Protein AF-A0A9Q1CF15-F1 (afdb_monomer)

Mean predicted aligned error: 6.5 Å

Solvent-accessible surface area (backbone atoms only — not comparable to full-atom values): 5541 Å² total; per-residue (Å²): 137,82,81,76,78,76,85,76,81,84,81,91,70,48,79,43,77,34,35,43,32,40,94,92,40,73,48,81,46,77,41,76,53,57,91,86,57,95,69,90,87,75,59,67,68,60,36,55,76,46,64,56,69,64,57,77,44,81,45,77,44,79,45,96,89,75,47,75,48,76,48,80,44,66,53,64,80,72,47,79,47,127

Sequence (82 aa):
MTGSESNEKYVVMRTVPVIVKNGKRRIKINALLDDASTSTFINSDVASELGLQGEYFITEVSVLNGQTESFQAMAVEFGLES

Secondary structure (DSSP, 8-state):
-------------EEEEEEEEETTEEEEEEEEE-TT-SS----HHHHHHTT----EEEEEEE-TTS-EEEEEEE----EEE-

Foldseek 3Di:
DDPDPPPDDDDDKDWDWKWKADVPDIDIDIDIDDPPDPDDDDDPVVCVSRVWAADKDWDWDQDPVRDIDIDIDGDTDIDIDD

Radius of gyration: 16.91 Å; Cα contacts (8 Å, |Δi|>4): 100; chains: 1; bounding box: 26×24×60 Å

pLDDT: mean 88.44, std 12.63, range [41.28, 97.56]

Nearest PDB structures (foldseek):
  4it6-assembly1_A  TM=2.165E-01  e=4.577E-01  Drosophila melanogaster
  3gw6-assembly1_F  TM=3.799E-01  e=8.324E+00  Escherichia phage K1F

Structure (mmCIF, N/CA/C/O backbone):
data_AF-A0A9Q1CF15-F1
#
_entry.id   AF-A0A9Q1CF15-F1
#
loop_
_atom_site.group_PDB
_atom_site.id
_atom_site.type_symbol
_atom_site.label_atom_id
_atom_site.label_alt_id
_atom_site.label_comp_id
_atom_site.label_asym_id
_atom_site.label_entity_id
_atom_site.label_seq_id
_atom_site.pdbx_PDB_ins_code
_atom_site.Cartn_x
_atom_site.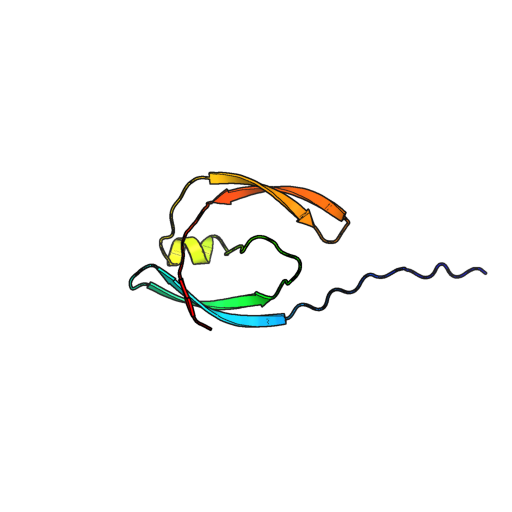Cartn_y
_atom_site.Cartn_z
_atom_site.occupancy
_atom_site.B_iso_or_equiv
_atom_site.auth_seq_id
_atom_site.auth_comp_id
_atom_site.auth_asym_id
_atom_site.auth_atom_id
_atom_site.pdbx_PDB_model_num
ATOM 1 N N . MET A 1 1 ? 8.098 8.914 -47.630 1.00 41.28 1 MET A N 1
ATOM 2 C CA . MET A 1 1 ? 7.137 8.871 -46.509 1.00 41.28 1 MET A CA 1
ATOM 3 C C . MET A 1 1 ? 7.545 7.726 -45.604 1.00 41.28 1 MET A C 1
ATOM 5 O O . MET A 1 1 ? 7.220 6.586 -45.893 1.00 41.28 1 MET A O 1
ATOM 9 N N . THR A 1 2 ? 8.341 8.002 -44.577 1.00 46.75 2 THR A N 1
ATOM 10 C CA . THR A 1 2 ? 8.626 7.040 -43.507 1.00 46.75 2 THR A CA 1
ATOM 11 C C . THR A 1 2 ? 7.638 7.348 -42.393 1.00 46.75 2 THR A C 1
ATOM 13 O O . THR A 1 2 ? 7.789 8.359 -4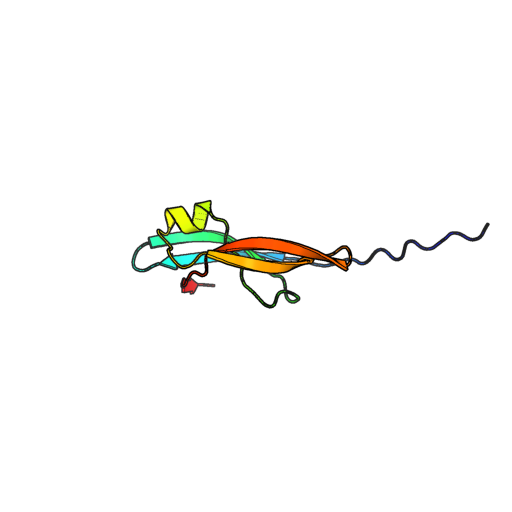1.710 1.00 46.75 2 THR A O 1
ATOM 16 N N . GLY A 1 3 ? 6.569 6.559 -42.286 1.00 48.38 3 GLY A N 1
ATOM 17 C CA . GLY A 1 3 ? 5.681 6.638 -41.132 1.00 48.38 3 GLY A CA 1
ATOM 18 C C . GLY A 1 3 ? 6.482 6.226 -39.904 1.00 48.38 3 GLY A C 1
ATOM 19 O O . GLY A 1 3 ? 6.975 5.104 -39.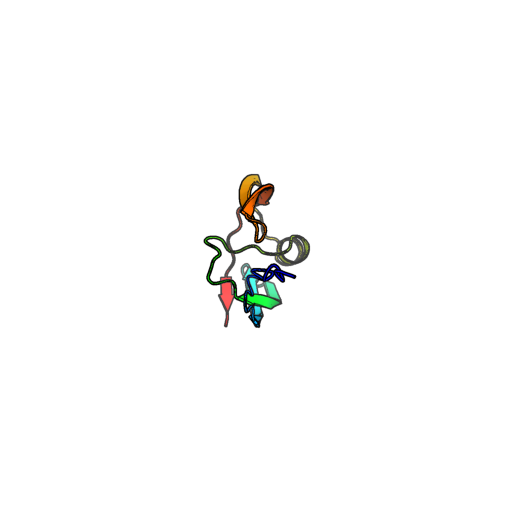851 1.00 48.38 3 GLY A O 1
ATOM 20 N N . SER A 1 4 ? 6.691 7.147 -38.969 1.00 56.59 4 SER A N 1
ATOM 21 C CA . SER A 1 4 ? 7.207 6.808 -37.649 1.00 56.59 4 SER A CA 1
ATOM 22 C C . SER A 1 4 ? 6.151 5.953 -36.956 1.00 56.59 4 SER A C 1
ATOM 24 O O . SER A 1 4 ? 5.073 6.463 -36.653 1.00 56.59 4 SER A O 1
ATOM 26 N N . GLU A 1 5 ? 6.429 4.670 -36.736 1.00 58.31 5 GLU A N 1
ATOM 27 C CA . GLU A 1 5 ? 5.627 3.863 -35.818 1.00 58.31 5 GLU A CA 1
ATOM 28 C C . GLU A 1 5 ? 5.683 4.538 -34.443 1.00 58.31 5 GLU A C 1
ATOM 30 O O . GLU A 1 5 ? 6.758 4.685 -33.852 1.00 58.31 5 GLU A O 1
ATOM 35 N N . SER A 1 6 ? 4.538 5.013 -33.947 1.00 60.56 6 SER A N 1
ATOM 36 C CA . SER A 1 6 ? 4.422 5.358 -32.539 1.00 60.56 6 SER A CA 1
ATOM 37 C C . SER A 1 6 ? 4.597 4.055 -31.766 1.00 60.56 6 SER A C 1
ATOM 39 O O . SER A 1 6 ? 3.801 3.127 -31.881 1.00 60.56 6 SER A O 1
ATOM 41 N N . ASN A 1 7 ? 5.689 3.948 -31.012 1.00 62.25 7 ASN A N 1
ATOM 42 C CA . ASN A 1 7 ? 5.928 2.817 -30.124 1.00 62.25 7 ASN A CA 1
ATOM 43 C C . ASN A 1 7 ? 5.025 2.988 -28.888 1.00 62.25 7 ASN A C 1
ATOM 45 O O . ASN A 1 7 ? 5.486 3.349 -27.803 1.00 62.25 7 ASN A O 1
ATOM 49 N N . GLU A 1 8 ? 3.712 2.865 -29.092 1.00 64.50 8 GLU A N 1
ATOM 50 C CA . GLU A 1 8 ? 2.710 2.955 -28.036 1.00 64.50 8 GLU A CA 1
ATOM 51 C C . GLU A 1 8 ? 2.867 1.743 -27.11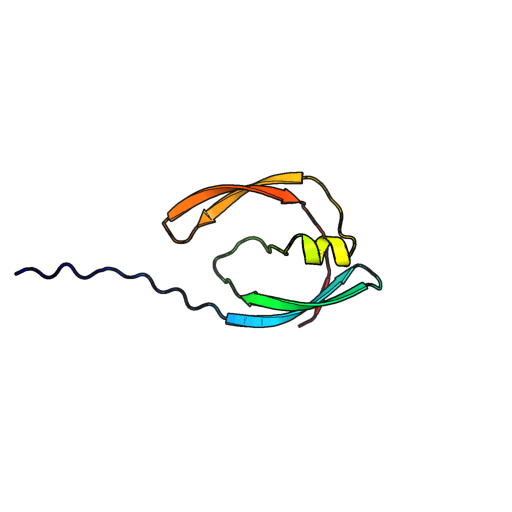8 1.00 64.50 8 GLU A C 1
ATOM 53 O O . GLU A 1 8 ? 2.579 0.602 -27.478 1.00 64.50 8 GLU A O 1
ATOM 58 N N . LYS A 1 9 ? 3.379 1.993 -25.913 1.00 71.12 9 LYS A N 1
ATOM 59 C CA . LYS A 1 9 ? 3.447 0.986 -24.859 1.00 71.12 9 LYS A CA 1
ATOM 60 C C . LYS A 1 9 ? 2.068 0.876 -24.221 1.00 71.12 9 LYS A C 1
ATOM 62 O O . LYS A 1 9 ? 1.607 1.821 -23.585 1.00 71.12 9 LYS A O 1
ATOM 67 N N . TYR A 1 10 ? 1.429 -0.277 -24.371 1.00 73.44 10 TYR A N 1
ATOM 68 C CA . TYR A 1 10 ? 0.162 -0.572 -23.707 1.00 73.44 10 TYR A CA 1
ATOM 69 C C . TYR A 1 10 ? 0.414 -1.291 -22.381 1.00 73.44 10 TYR A C 1
ATOM 71 O O . TYR A 1 10 ? 1.210 -2.228 -22.317 1.00 73.44 10 TYR A O 1
ATOM 79 N N . VAL A 1 11 ? -0.298 -0.873 -21.333 1.00 78.25 11 VAL A N 1
ATOM 80 C CA . VAL A 1 11 ? -0.364 -1.578 -20.047 1.00 78.25 11 VAL A CA 1
ATOM 81 C C . VAL A 1 11 ? -1.797 -2.047 -19.850 1.00 78.25 11 VAL A C 1
ATOM 83 O O . VAL A 1 11 ? -2.735 -1.252 -19.925 1.00 78.25 11 VAL A O 1
ATOM 86 N N . VAL A 1 12 ? -1.973 -3.346 -19.618 1.00 84.69 12 VAL A N 1
ATOM 87 C CA . VAL A 1 12 ? -3.277 -3.917 -19.278 1.00 84.69 12 VAL A CA 1
ATOM 88 C C . VAL A 1 12 ? -3.409 -3.887 -17.766 1.00 84.69 12 VAL A C 1
ATOM 90 O O . VAL A 1 12 ? -2.661 -4.563 -17.070 1.00 84.69 12 VAL A O 1
ATOM 93 N N . MET A 1 13 ? -4.366 -3.115 -17.264 1.00 88.94 13 MET A N 1
ATOM 94 C CA . MET A 1 13 ? -4.682 -3.064 -15.839 1.00 88.94 13 MET A CA 1
ATOM 95 C C . MET A 1 13 ? -6.100 -3.569 -15.612 1.00 88.94 13 MET A C 1
ATOM 97 O O . MET A 1 13 ? -6.994 -3.348 -16.432 1.00 88.94 13 MET A O 1
ATOM 101 N N . ARG A 1 14 ? -6.318 -4.249 -14.486 1.00 94.38 14 ARG A N 1
ATOM 102 C CA . ARG A 1 14 ? -7.634 -4.770 -14.111 1.00 94.38 14 ARG A CA 1
ATOM 103 C C . ARG A 1 14 ? -8.076 -4.155 -12.799 1.00 94.38 14 ARG A C 1
ATOM 105 O O . ARG A 1 14 ? -7.350 -4.195 -11.816 1.00 94.38 14 ARG A O 1
ATOM 112 N N . THR A 1 15 ? -9.307 -3.669 -12.762 1.00 95.94 15 THR A N 1
ATOM 113 C CA . THR A 1 15 ? -9.954 -3.290 -11.509 1.00 95.94 15 THR A CA 1
ATOM 114 C C . THR A 1 15 ? -10.697 -4.488 -10.922 1.00 95.94 15 THR A C 1
ATOM 116 O O . THR A 1 15 ? -11.451 -5.161 -11.630 1.00 95.94 15 THR A O 1
ATOM 119 N N . VAL A 1 16 ? -10.495 -4.766 -9.636 1.00 95.88 16 VAL A N 1
ATOM 120 C CA . VAL A 1 16 ? -11.189 -5.833 -8.904 1.00 95.88 16 VAL A CA 1
ATOM 121 C C . VAL A 1 16 ? -11.788 -5.302 -7.601 1.00 95.88 16 VAL A C 1
ATOM 123 O O . VAL A 1 16 ? -11.172 -4.459 -6.948 1.00 95.88 16 VAL A O 1
ATOM 126 N N . PRO A 1 17 ? -12.984 -5.763 -7.200 1.00 97.00 17 PRO A N 1
ATOM 127 C CA . PRO A 1 17 ? -13.522 -5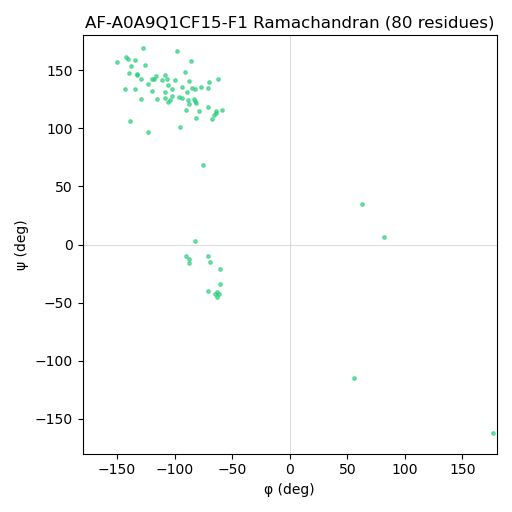.422 -5.894 1.00 97.00 17 PRO A CA 1
ATOM 128 C C . PRO A 1 17 ? -12.722 -6.140 -4.803 1.00 97.00 17 PRO A C 1
ATOM 130 O O . PRO A 1 17 ? -12.492 -7.342 -4.903 1.00 97.00 17 PRO A O 1
ATOM 133 N N . VAL A 1 18 ? -12.355 -5.422 -3.747 1.00 96.31 18 VAL A N 1
ATOM 134 C CA . VAL A 1 18 ? -11.691 -5.967 -2.553 1.00 96.31 18 VAL A CA 1
ATOM 135 C C . VAL A 1 18 ? -12.342 -5.404 -1.296 1.00 96.31 18 VAL A C 1
ATOM 137 O O . VAL A 1 18 ? -12.989 -4.352 -1.336 1.00 96.31 18 VAL A O 1
ATOM 140 N N . ILE A 1 19 ? -12.171 -6.086 -0.166 1.00 97.50 19 ILE A N 1
ATOM 141 C CA . ILE A 1 19 ? -12.516 -5.530 1.143 1.00 97.50 19 ILE A CA 1
ATOM 142 C C . ILE A 1 19 ? -11.222 -5.162 1.865 1.00 97.50 19 ILE A C 1
ATOM 144 O O . ILE A 1 19 ? -10.361 -6.009 2.099 1.00 97.50 19 ILE A O 1
ATOM 148 N N . VAL A 1 20 ? -11.110 -3.894 2.249 1.00 97.00 20 VAL A N 1
ATOM 149 C CA . VAL A 1 20 ? -10.039 -3.379 3.110 1.00 97.00 20 VAL A CA 1
ATOM 150 C C . VAL A 1 20 ? -10.546 -3.263 4.543 1.00 97.00 20 VAL A C 1
ATOM 152 O O . VAL A 1 20 ? -11.708 -2.906 4.771 1.00 97.00 20 VAL A O 1
ATOM 155 N N . LYS A 1 21 ? -9.700 -3.591 5.523 1.00 97.19 21 LYS A N 1
ATOM 156 C CA . LYS A 1 21 ? -10.096 -3.626 6.937 1.00 97.19 21 LYS A CA 1
ATOM 157 C C . LYS A 1 21 ? -9.055 -3.063 7.894 1.00 97.19 21 LYS A C 1
ATOM 159 O O . LYS A 1 21 ? -7.855 -3.246 7.710 1.00 97.19 21 LYS A O 1
ATOM 164 N N . ASN A 1 22 ? -9.559 -2.470 8.972 1.00 97.31 22 ASN A N 1
ATOM 165 C CA . ASN A 1 22 ? -8.794 -2.059 10.144 1.00 97.31 22 ASN A CA 1
ATOM 166 C C . ASN A 1 22 ? -9.597 -2.387 11.413 1.00 97.31 22 ASN A C 1
ATOM 168 O O . ASN A 1 22 ? -10.627 -1.766 11.702 1.00 97.31 22 ASN A O 1
ATOM 172 N N . GLY A 1 23 ? -9.174 -3.417 12.148 1.00 95.06 23 GLY A N 1
ATOM 173 C CA . GLY A 1 23 ? -9.932 -3.951 13.280 1.00 95.06 23 GLY A CA 1
ATOM 174 C C . GLY A 1 23 ? -11.360 -4.351 12.881 1.00 95.06 23 GLY A C 1
ATOM 175 O O . GLY A 1 23 ? -11.560 -5.274 12.094 1.00 95.06 23 GLY A O 1
ATOM 176 N N . LYS A 1 24 ? -12.365 -3.656 13.430 1.00 95.69 24 LYS A N 1
ATOM 177 C CA . LYS A 1 24 ? -13.793 -3.893 13.132 1.00 95.69 24 LYS A CA 1
ATOM 178 C C . LYS A 1 24 ? -14.312 -3.112 11.917 1.00 95.69 24 LYS A C 1
ATOM 180 O O . LYS A 1 24 ? -15.417 -3.394 11.460 1.00 95.69 24 LYS A O 1
ATOM 185 N N . ARG A 1 25 ? -13.558 -2.128 11.414 1.00 96.81 25 ARG A N 1
ATOM 186 C CA . ARG A 1 25 ? -13.951 -1.315 10.253 1.00 96.81 25 ARG A CA 1
ATOM 187 C C . ARG A 1 25 ? -13.612 -2.066 8.971 1.00 96.81 25 ARG A C 1
ATOM 189 O O . ARG A 1 25 ? -12.519 -2.619 8.859 1.00 96.81 25 ARG A O 1
ATOM 196 N N . ARG A 1 26 ? -14.554 -2.105 8.028 1.00 97.56 26 ARG A N 1
ATOM 197 C CA . ARG A 1 26 ? -14.438 -2.808 6.743 1.00 97.56 26 ARG A CA 1
ATOM 198 C C . ARG A 1 26 ? -15.122 -1.981 5.668 1.00 97.56 26 ARG A C 1
ATOM 200 O O . ARG A 1 26 ? -16.248 -1.542 5.885 1.00 97.56 26 ARG A O 1
ATOM 207 N N . ILE A 1 27 ? -14.468 -1.809 4.526 1.00 97.12 27 ILE A N 1
ATOM 208 C CA . ILE A 1 27 ? -15.013 -1.067 3.386 1.00 97.12 27 ILE A CA 1
ATOM 209 C C . ILE A 1 27 ? -14.750 -1.877 2.124 1.00 97.12 27 ILE A C 1
ATOM 211 O O . ILE A 1 27 ? -13.648 -2.390 1.923 1.00 97.12 27 ILE A O 1
ATOM 215 N N . LYS A 1 28 ? -15.770 -2.004 1.275 1.00 97.06 28 LYS A N 1
ATOM 216 C CA . LYS A 1 28 ? -15.622 -2.591 -0.056 1.00 97.06 28 LYS A CA 1
ATOM 217 C C . LYS A 1 28 ? -15.224 -1.491 -1.033 1.00 97.06 28 LYS A C 1
ATOM 219 O O . LYS A 1 28 ? -15.975 -0.537 -1.209 1.00 97.06 28 LYS A O 1
ATOM 224 N N . ILE A 1 29 ? -14.077 -1.652 -1.678 1.00 96.56 29 ILE A N 1
ATOM 225 C CA . ILE A 1 29 ? -13.547 -0.713 -2.669 1.00 96.56 29 ILE A CA 1
ATOM 226 C C . ILE A 1 29 ? -13.192 -1.453 -3.956 1.00 96.56 29 ILE A C 1
ATOM 228 O O . ILE A 1 29 ? -13.146 -2.681 -3.997 1.00 96.56 29 ILE A O 1
ATOM 232 N N . ASN A 1 30 ? -12.914 -0.692 -5.004 1.00 96.50 30 ASN A N 1
ATOM 233 C CA . ASN A 1 30 ? -12.292 -1.200 -6.215 1.00 96.50 30 ASN A CA 1
ATOM 234 C C . ASN A 1 30 ? -10.784 -0.936 -6.141 1.00 96.50 30 ASN A C 1
ATOM 236 O O . ASN A 1 30 ? -10.377 0.202 -5.923 1.00 96.50 30 ASN A O 1
ATOM 240 N N . ALA A 1 31 ? -9.974 -1.975 -6.328 1.00 95.19 31 ALA A N 1
ATOM 241 C CA . ALA A 1 31 ? -8.520 -1.891 -6.388 1.00 95.19 31 ALA A CA 1
ATOM 242 C C . ALA A 1 31 ? -8.029 -2.117 -7.819 1.00 95.19 31 ALA A C 1
ATOM 244 O O . ALA A 1 31 ? -8.614 -2.901 -8.569 1.00 95.19 31 ALA A O 1
ATOM 245 N N . LEU A 1 32 ? -6.953 -1.430 -8.190 1.00 95.25 32 LEU A N 1
ATOM 246 C CA . LEU A 1 32 ? -6.238 -1.641 -9.443 1.00 95.25 32 LEU A CA 1
ATOM 247 C C . LEU A 1 32 ? -5.180 -2.730 -9.226 1.00 95.25 32 LEU A C 1
ATOM 249 O O . LEU A 1 32 ? -4.364 -2.609 -8.317 1.00 95.25 32 LEU A O 1
ATOM 253 N N . LEU A 1 33 ? -5.210 -3.791 -10.030 1.00 92.75 33 LEU A N 1
ATOM 254 C CA . LEU A 1 33 ? -4.140 -4.785 -10.078 1.00 92.75 33 LEU A CA 1
ATOM 255 C C . LEU A 1 33 ? -3.022 -4.244 -10.965 1.00 92.75 33 LEU A C 1
ATOM 257 O O . LEU A 1 33 ? -3.200 -4.131 -12.181 1.00 92.75 33 LEU A O 1
ATOM 261 N N . ASP A 1 34 ? -1.912 -3.893 -10.325 1.00 91.19 34 ASP A N 1
ATOM 262 C CA . ASP A 1 34 ? -0.701 -3.381 -10.953 1.00 91.19 34 ASP A CA 1
ATOM 263 C C . ASP A 1 34 ? 0.486 -4.279 -10.581 1.00 91.19 34 ASP A C 1
ATOM 265 O O . ASP A 1 34 ? 1.081 -4.138 -9.512 1.00 91.19 34 ASP A O 1
ATOM 269 N N . ASP A 1 35 ? 0.809 -5.218 -11.473 1.00 87.94 35 ASP A N 1
ATOM 270 C CA . ASP A 1 35 ? 1.898 -6.186 -11.289 1.00 87.94 35 ASP A CA 1
ATOM 271 C C . ASP A 1 35 ? 3.293 -5.535 -11.336 1.00 87.94 35 ASP A C 1
ATOM 273 O O . ASP A 1 35 ? 4.278 -6.160 -10.944 1.00 87.94 35 ASP A O 1
ATOM 277 N N . ALA A 1 36 ? 3.400 -4.295 -11.831 1.00 88.19 36 ALA A N 1
ATOM 278 C CA . ALA A 1 36 ? 4.663 -3.565 -11.887 1.00 88.19 36 ALA A CA 1
ATOM 279 C C . ALA A 1 36 ? 4.946 -2.781 -10.597 1.00 88.19 36 ALA A C 1
ATOM 281 O O . ALA A 1 36 ? 6.088 -2.368 -10.373 1.00 88.19 36 ALA A O 1
ATOM 282 N N . SER A 1 37 ? 3.937 -2.574 -9.746 1.00 89.38 37 SER A N 1
ATOM 283 C CA . SER A 1 37 ? 4.118 -1.836 -8.501 1.00 89.38 37 SER A CA 1
ATOM 284 C C . SER A 1 37 ? 4.796 -2.688 -7.429 1.00 89.38 37 SER A C 1
ATOM 286 O O . SER A 1 37 ? 4.427 -3.831 -7.167 1.00 89.38 37 SER A O 1
ATOM 288 N N . THR A 1 38 ? 5.768 -2.099 -6.735 1.00 90.19 38 THR A N 1
ATOM 289 C CA . THR A 1 38 ? 6.420 -2.700 -5.560 1.00 90.19 38 THR A CA 1
ATOM 290 C C . THR A 1 38 ? 5.728 -2.334 -4.248 1.00 90.19 38 THR A C 1
ATOM 292 O O . THR A 1 38 ? 6.057 -2.889 -3.202 1.00 90.19 38 THR A O 1
ATOM 295 N N . SER A 1 39 ? 4.783 -1.389 -4.288 1.00 89.81 39 SER A N 1
ATOM 296 C CA . SER A 1 39 ? 4.073 -0.857 -3.122 1.00 89.81 39 SER A CA 1
ATOM 297 C C . SER A 1 39 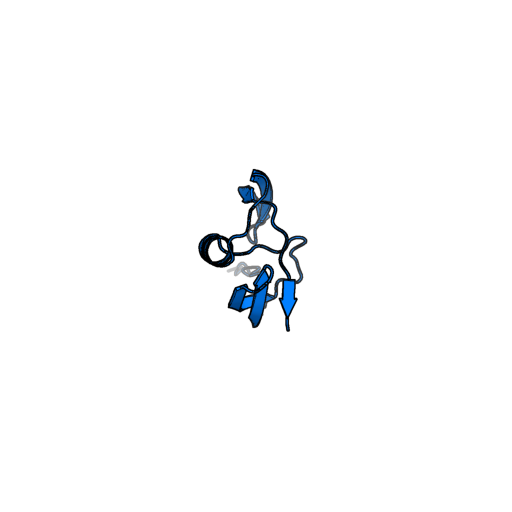? 2.568 -0.797 -3.371 1.00 89.81 39 SER A C 1
ATOM 299 O O . SER A 1 39 ? 2.111 -0.528 -4.480 1.00 89.81 39 SER A O 1
ATOM 301 N N . THR A 1 40 ? 1.771 -1.025 -2.327 1.00 91.50 40 THR A N 1
ATOM 302 C CA . THR A 1 40 ? 0.315 -0.843 -2.404 1.00 91.50 40 THR A CA 1
ATOM 303 C C . THR A 1 40 ? -0.054 0.554 -1.931 1.00 91.50 40 THR A C 1
ATOM 305 O O . THR A 1 40 ? 0.271 0.934 -0.808 1.00 91.50 40 THR A O 1
ATOM 308 N N . PHE A 1 41 ? -0.779 1.293 -2.766 1.00 92.25 41 PHE A N 1
ATOM 309 C CA . PHE A 1 41 ? -1.316 2.602 -2.417 1.00 92.25 41 PHE A CA 1
ATOM 310 C C . PHE A 1 41 ? -2.819 2.511 -2.173 1.00 92.25 41 PHE A C 1
ATOM 312 O O . PHE A 1 41 ? -3.553 1.867 -2.922 1.00 92.25 41 PHE A O 1
ATOM 319 N N . ILE A 1 42 ? -3.276 3.181 -1.119 1.00 93.69 42 ILE A N 1
ATOM 320 C CA . ILE A 1 42 ? -4.690 3.331 -0.790 1.00 93.69 42 ILE A CA 1
ATOM 321 C C . ILE A 1 42 ? -5.040 4.816 -0.797 1.00 93.69 42 ILE A C 1
ATOM 323 O O . ILE A 1 42 ? -4.241 5.660 -0.395 1.00 93.69 42 ILE A O 1
ATOM 327 N N . ASN A 1 43 ? -6.235 5.143 -1.281 1.00 94.62 43 ASN A N 1
ATOM 328 C CA . ASN A 1 43 ? -6.717 6.516 -1.289 1.00 94.62 43 ASN A CA 1
ATOM 329 C C . ASN A 1 43 ? -6.840 7.065 0.151 1.00 94.62 43 ASN A C 1
ATOM 331 O O . ASN A 1 43 ? -7.246 6.343 1.065 1.00 94.62 43 ASN A O 1
ATOM 335 N N . SER A 1 44 ? -6.508 8.345 0.342 1.00 93.81 44 SER A N 1
ATOM 336 C CA . SER A 1 44 ? -6.519 9.012 1.650 1.00 93.81 44 SER A CA 1
ATOM 337 C C . SER A 1 44 ? -7.892 9.027 2.316 1.00 93.81 44 SER A C 1
ATOM 339 O O . SER A 1 44 ? -7.971 8.905 3.535 1.00 93.81 44 SER A O 1
ATOM 341 N N . ASP A 1 45 ? -8.971 9.132 1.541 1.00 95.44 45 ASP A N 1
ATOM 342 C CA . ASP A 1 45 ? -10.335 9.168 2.071 1.00 95.44 45 ASP A CA 1
ATOM 343 C C . ASP A 1 45 ? -10.724 7.788 2.607 1.00 95.44 45 ASP A C 1
ATOM 345 O O . ASP A 1 45 ? -11.266 7.676 3.705 1.00 95.44 45 ASP A O 1
ATOM 349 N N . VAL A 1 46 ? -10.332 6.722 1.897 1.00 96.12 46 VAL A N 1
ATOM 350 C CA . VAL A 1 46 ? -10.507 5.337 2.363 1.00 96.12 46 VAL A CA 1
ATOM 351 C C . VAL A 1 46 ? -9.674 5.080 3.622 1.00 96.12 46 VAL A C 1
ATOM 353 O O . VAL A 1 46 ? -10.163 4.473 4.577 1.00 96.12 46 VAL A O 1
ATOM 356 N N . ALA A 1 47 ? -8.427 5.561 3.655 1.00 96.00 47 ALA A N 1
ATOM 357 C CA . ALA A 1 47 ? -7.572 5.461 4.834 1.00 96.00 47 ALA A CA 1
ATOM 358 C C . ALA A 1 47 ? -8.177 6.200 6.041 1.00 96.00 47 ALA A C 1
ATOM 360 O O . ALA A 1 47 ? -8.207 5.653 7.144 1.00 96.00 47 ALA A O 1
ATOM 361 N N . SER A 1 48 ? -8.719 7.400 5.822 1.00 95.75 48 SER A N 1
ATOM 362 C CA . SER A 1 48 ? -9.400 8.209 6.837 1.00 95.75 48 SER A CA 1
ATOM 363 C C . SER A 1 48 ? -10.657 7.517 7.375 1.00 95.75 48 SER A C 1
ATOM 365 O O . SER A 1 48 ? -10.832 7.397 8.590 1.00 95.75 48 SER A O 1
ATOM 367 N N . GLU A 1 49 ? -11.494 6.958 6.497 1.00 96.69 49 GLU A N 1
ATOM 368 C CA . GLU A 1 49 ? -12.710 6.234 6.884 1.00 96.69 49 GLU A CA 1
ATOM 369 C C . GLU A 1 49 ? -12.382 4.975 7.716 1.00 96.69 49 GLU A C 1
ATOM 371 O O . GLU A 1 49 ? -12.979 4.715 8.771 1.00 96.69 49 GLU A O 1
ATOM 376 N N . LEU A 1 50 ? -11.336 4.239 7.327 1.00 96.88 50 LEU A N 1
ATOM 377 C CA . LEU A 1 50 ? -10.795 3.120 8.105 1.00 96.88 50 LEU A CA 1
ATOM 378 C C . LEU A 1 50 ? -10.055 3.549 9.380 1.00 96.88 50 LEU A C 1
ATOM 380 O O . LEU A 1 50 ? -9.747 2.694 10.213 1.00 96.88 50 LEU A O 1
ATOM 384 N N . GLY A 1 51 ? -9.793 4.843 9.570 1.00 96.81 51 GLY A N 1
ATOM 385 C CA . GLY A 1 51 ? -9.024 5.363 10.697 1.00 96.81 51 GLY A CA 1
ATOM 386 C C . GLY A 1 51 ? -7.584 4.852 10.720 1.00 96.81 51 GLY A C 1
ATOM 387 O O . GLY A 1 51 ? -7.066 4.567 11.799 1.00 96.81 51 GLY A O 1
ATOM 388 N N . LEU A 1 52 ? -6.973 4.667 9.547 1.00 96.44 52 LEU A N 1
ATOM 389 C CA . LEU A 1 52 ? -5.564 4.304 9.423 1.00 96.44 52 LEU A CA 1
ATOM 390 C C . LEU A 1 52 ? -4.688 5.489 9.837 1.00 96.44 52 LEU A C 1
ATOM 392 O O . LEU A 1 52 ? -4.983 6.637 9.507 1.00 96.44 52 LEU A O 1
ATOM 396 N N . GLN A 1 53 ? -3.604 5.200 10.549 1.00 94.69 53 GLN A N 1
ATOM 397 C CA . GLN A 1 53 ? -2.612 6.188 10.957 1.00 94.69 53 GLN A CA 1
ATOM 398 C C . GLN A 1 53 ? -1.214 5.611 10.784 1.00 94.69 53 GLN A C 1
ATOM 400 O O . GLN A 1 53 ? -1.025 4.398 10.878 1.00 94.69 53 GLN A O 1
ATOM 405 N N . GLY A 1 54 ? -0.247 6.496 10.589 1.00 93.94 54 GLY A N 1
ATOM 406 C CA . GLY A 1 54 ? 1.166 6.164 10.616 1.00 93.94 54 GLY A CA 1
ATOM 407 C C . GLY A 1 54 ? 2.023 7.370 10.266 1.00 93.94 54 GLY A C 1
ATOM 408 O O . GLY A 1 54 ? 1.570 8.513 10.353 1.00 93.94 54 GLY A O 1
ATOM 409 N N . GLU A 1 55 ? 3.276 7.116 9.909 1.00 94.19 55 GLU A N 1
ATOM 410 C CA . GLU A 1 55 ? 4.246 8.175 9.652 1.00 94.19 55 GLU A CA 1
ATOM 411 C C . GLU A 1 55 ? 4.199 8.640 8.199 1.00 94.19 55 GLU A C 1
ATOM 413 O O . GLU A 1 55 ? 4.056 7.842 7.269 1.00 94.19 55 GLU A O 1
ATOM 418 N N . TYR A 1 56 ? 4.340 9.951 8.008 1.00 93.31 56 TYR A N 1
ATOM 419 C CA . TYR A 1 56 ? 4.477 10.535 6.684 1.00 93.31 56 TYR A CA 1
ATOM 420 C C . TYR A 1 56 ? 5.930 10.496 6.232 1.00 93.31 56 TYR A C 1
ATOM 422 O O . TYR A 1 56 ? 6.830 10.908 6.962 1.00 93.31 56 TYR A O 1
ATOM 430 N N . PHE A 1 57 ? 6.142 10.091 4.989 1.00 92.19 57 PHE A N 1
ATOM 431 C CA . PHE A 1 57 ? 7.442 10.109 4.342 1.00 92.19 57 PHE A CA 1
ATOM 432 C C . PHE A 1 57 ? 7.298 10.549 2.886 1.00 92.19 57 PHE A C 1
ATOM 434 O O . PHE A 1 57 ? 6.211 10.517 2.304 1.00 92.19 57 PHE A O 1
ATOM 441 N N . ILE A 1 58 ? 8.402 11.007 2.303 1.00 93.06 58 ILE A N 1
ATOM 442 C CA . ILE A 1 58 ? 8.465 11.283 0.869 1.00 93.06 58 ILE A CA 1
ATOM 443 C C . ILE A 1 58 ? 8.728 9.952 0.173 1.00 93.06 58 ILE A C 1
ATOM 445 O O . ILE A 1 58 ? 9.701 9.269 0.490 1.00 93.06 58 ILE A O 1
ATOM 449 N N . THR A 1 59 ? 7.853 9.582 -0.753 1.00 88.38 59 THR A N 1
ATOM 450 C CA . THR A 1 59 ? 8.023 8.420 -1.619 1.00 88.38 59 THR A CA 1
ATOM 451 C C . THR A 1 59 ? 8.367 8.882 -3.027 1.00 88.38 59 THR A C 1
ATOM 453 O O . THR A 1 59 ? 7.852 9.900 -3.491 1.00 88.38 59 THR A O 1
ATOM 456 N N . GLU A 1 60 ? 9.254 8.146 -3.688 1.00 92.06 60 GLU A N 1
ATOM 457 C CA . GLU A 1 60 ? 9.588 8.324 -5.097 1.00 92.06 60 GLU A CA 1
ATOM 458 C C . GLU A 1 60 ? 8.999 7.155 -5.881 1.00 92.06 60 GLU A C 1
ATOM 460 O O . GLU A 1 60 ? 9.247 5.994 -5.551 1.00 92.06 60 GLU A O 1
ATOM 465 N N . VAL A 1 61 ? 8.220 7.453 -6.917 1.00 88.94 61 VAL A N 1
ATOM 466 C CA . VAL A 1 61 ? 7.598 6.444 -7.776 1.00 88.94 61 VAL A CA 1
ATOM 467 C C . VAL A 1 61 ? 7.991 6.664 -9.223 1.00 88.94 61 VAL A C 1
ATOM 469 O O . VAL A 1 61 ? 8.011 7.792 -9.713 1.00 88.94 61 VAL A O 1
ATOM 472 N N . SER A 1 62 ? 8.280 5.578 -9.932 1.00 89.06 62 SER A N 1
ATOM 473 C CA . SER A 1 62 ? 8.407 5.617 -11.386 1.00 89.06 62 SER A CA 1
ATOM 474 C C . SER A 1 62 ? 7.019 5.547 -12.010 1.00 89.06 62 SER A C 1
ATOM 476 O O . SER A 1 62 ? 6.284 4.588 -11.779 1.00 89.06 62 SER A O 1
ATOM 478 N N . VAL A 1 63 ? 6.658 6.552 -12.804 1.00 86.25 63 VAL A N 1
ATOM 479 C CA . VAL A 1 63 ? 5.364 6.610 -13.493 1.00 86.25 63 VAL A CA 1
ATOM 480 C C . VAL A 1 63 ? 5.494 6.127 -14.942 1.00 86.25 63 VAL A C 1
ATOM 482 O O . VAL A 1 63 ? 6.590 5.990 -15.490 1.00 86.25 63 VAL A O 1
ATOM 485 N N . LEU A 1 64 ? 4.359 5.857 -15.593 1.00 82.56 64 LEU A N 1
ATOM 486 C CA . LEU A 1 64 ? 4.308 5.180 -16.899 1.00 82.56 64 LEU A CA 1
ATOM 487 C C . LEU A 1 64 ? 5.032 5.917 -18.041 1.00 82.56 64 LEU A C 1
ATOM 489 O O . LEU A 1 64 ? 5.401 5.291 -19.034 1.00 82.56 64 LEU A O 1
ATOM 493 N N . ASN A 1 65 ? 5.263 7.226 -17.914 1.00 81.81 65 ASN A N 1
ATOM 494 C CA . ASN A 1 65 ? 6.017 8.009 -18.899 1.00 81.81 65 ASN A CA 1
ATOM 495 C C . ASN A 1 65 ? 7.552 7.899 -18.723 1.00 81.81 65 ASN A C 1
ATOM 497 O O . ASN A 1 65 ? 8.295 8.550 -19.456 1.00 81.81 65 ASN A O 1
ATOM 501 N N . GLY A 1 66 ? 8.026 7.086 -17.771 1.00 81.38 66 GLY A N 1
ATOM 502 C CA . GLY A 1 66 ? 9.445 6.895 -17.468 1.00 81.38 66 GLY A CA 1
ATOM 503 C C . GLY A 1 66 ? 10.056 7.973 -16.571 1.00 81.38 66 GLY A C 1
ATOM 504 O O . GLY A 1 66 ? 11.268 7.965 -16.369 1.00 81.38 66 GLY A O 1
ATOM 505 N N . GLN A 1 67 ? 9.251 8.899 -16.047 1.00 89.38 67 GLN A N 1
ATOM 506 C CA . GLN A 1 67 ? 9.684 9.873 -15.050 1.00 89.38 67 GLN A CA 1
ATOM 507 C C . GLN A 1 67 ? 9.583 9.292 -13.641 1.00 89.38 67 GLN A C 1
ATOM 509 O O . GLN A 1 67 ? 8.818 8.361 -13.382 1.00 89.38 67 GLN 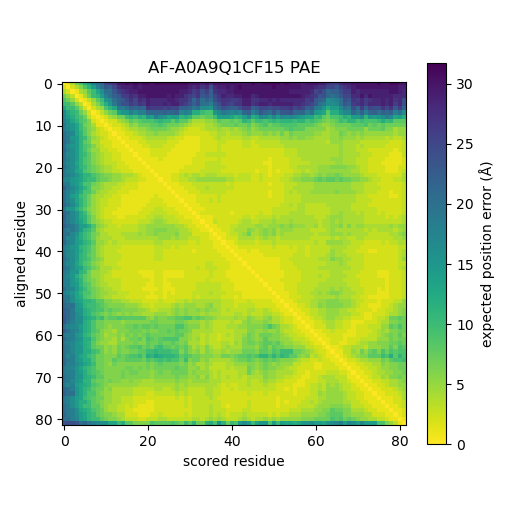A O 1
ATOM 514 N N . THR A 1 68 ? 10.348 9.882 -12.729 1.00 92.31 68 THR A N 1
ATOM 515 C CA . THR A 1 68 ? 10.186 9.670 -11.294 1.00 92.31 68 THR A CA 1
ATOM 516 C C . THR A 1 68 ? 9.457 10.870 -10.715 1.00 92.31 68 THR A C 1
ATOM 518 O O . THR A 1 68 ? 9.880 12.007 -10.924 1.00 92.31 68 THR A O 1
ATOM 521 N N . GLU A 1 69 ? 8.377 10.616 -9.988 1.00 92.88 69 GLU A N 1
ATOM 522 C CA . GLU A 1 69 ? 7.653 11.630 -9.232 1.00 92.88 69 GLU A CA 1
ATOM 523 C C . GLU A 1 69 ? 7.829 11.390 -7.735 1.00 92.88 69 GLU A C 1
ATOM 525 O O . GLU A 1 69 ? 7.835 10.248 -7.273 1.00 92.88 69 GLU A O 1
ATOM 530 N N . SER A 1 70 ? 7.961 12.476 -6.975 1.00 93.06 70 SER A N 1
ATOM 531 C CA . SER A 1 70 ? 8.032 12.432 -5.517 1.00 93.06 70 SER A CA 1
ATOM 532 C C . SER A 1 70 ? 6.745 12.985 -4.924 1.00 93.06 70 SER A C 1
ATOM 534 O O . SER A 1 70 ? 6.315 14.082 -5.281 1.00 93.06 70 SER A O 1
ATOM 536 N N . PHE A 1 71 ? 6.153 12.269 -3.975 1.00 90.62 71 PHE A N 1
ATOM 537 C CA . PHE A 1 71 ? 4.996 12.758 -3.231 1.00 90.62 71 PHE A CA 1
ATOM 538 C C . PHE A 1 71 ? 5.049 12.331 -1.769 1.00 90.62 71 PHE A C 1
ATOM 540 O O . PHE A 1 71 ? 5.786 11.425 -1.384 1.00 90.62 71 PHE A O 1
ATOM 547 N N . GLN A 1 72 ? 4.281 13.016 -0.926 1.00 92.81 72 GLN A N 1
ATOM 548 C CA . GLN A 1 72 ? 4.163 12.658 0.480 1.00 92.81 72 GLN A CA 1
ATOM 549 C C . GLN A 1 72 ? 3.125 11.541 0.637 1.00 92.81 72 GLN A C 1
ATOM 551 O O . GLN A 1 72 ? 1.982 11.691 0.209 1.00 92.81 72 GLN A O 1
ATOM 556 N N . ALA A 1 73 ? 3.515 10.438 1.269 1.00 92.19 73 ALA A N 1
ATOM 557 C CA . ALA A 1 73 ? 2.651 9.300 1.560 1.00 92.19 73 ALA A CA 1
ATOM 558 C C . ALA A 1 73 ? 2.689 8.968 3.055 1.00 92.19 73 ALA A C 1
ATOM 560 O O . ALA A 1 73 ? 3.665 9.270 3.739 1.00 92.19 73 ALA A O 1
ATOM 561 N N . MET A 1 74 ? 1.625 8.345 3.561 1.00 94.75 74 MET A N 1
ATOM 562 C CA . MET A 1 74 ? 1.552 7.849 4.935 1.00 94.75 74 MET A CA 1
AT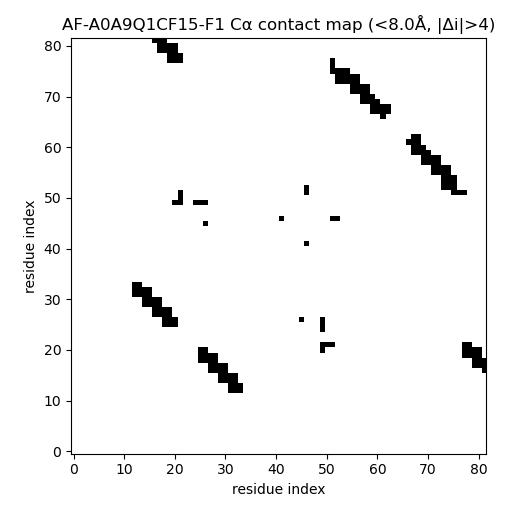OM 563 C C . MET A 1 74 ? 1.735 6.33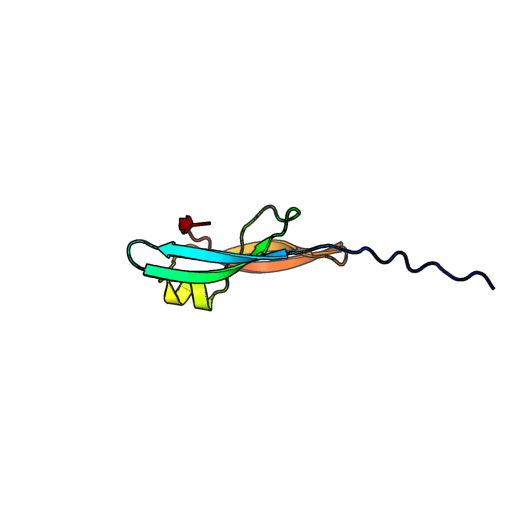0 4.936 1.00 94.75 74 MET A C 1
ATOM 565 O O . MET A 1 74 ? 0.989 5.622 4.258 1.00 94.75 74 MET A O 1
ATOM 569 N N . ALA A 1 75 ? 2.706 5.826 5.701 1.00 94.31 75 ALA A N 1
ATOM 570 C CA . ALA A 1 75 ? 2.888 4.391 5.899 1.00 94.31 75 ALA A CA 1
ATOM 571 C C . ALA A 1 75 ? 1.751 3.872 6.778 1.00 94.31 75 ALA A C 1
ATOM 573 O O . ALA A 1 75 ? 1.618 4.309 7.917 1.00 94.31 75 ALA A O 1
ATOM 574 N N . VAL A 1 76 ? 0.930 2.956 6.268 1.00 94.62 76 VAL A N 1
ATOM 575 C CA . VAL A 1 76 ? -0.213 2.404 7.006 1.00 94.62 76 VAL A CA 1
ATOM 576 C C . VAL A 1 76 ? -0.258 0.889 6.908 1.00 94.62 76 VAL A C 1
ATOM 578 O O . VAL A 1 76 ? 0.062 0.312 5.872 1.00 94.62 76 VAL A O 1
ATOM 581 N N . GLU A 1 77 ? -0.728 0.251 7.975 1.00 95.00 77 GLU A N 1
ATOM 582 C CA . GLU A 1 77 ? -1.046 -1.174 7.987 1.00 95.00 77 GLU A CA 1
ATOM 583 C C . GLU A 1 77 ? -2.557 -1.377 7.874 1.00 95.00 77 GLU A C 1
ATOM 585 O O . GLU A 1 77 ? -3.345 -0.738 8.572 1.00 95.00 77 GLU A O 1
ATOM 590 N N . PHE A 1 78 ? -2.978 -2.288 7.002 1.00 94.88 78 PHE A N 1
ATOM 591 C CA . PHE A 1 78 ? -4.377 -2.675 6.851 1.00 94.88 78 PHE A CA 1
ATOM 592 C C . PHE A 1 78 ? -4.480 -4.132 6.402 1.00 94.88 78 PHE A C 1
ATOM 594 O O . PHE A 1 78 ? -3.553 -4.701 5.830 1.00 94.88 78 PHE A O 1
ATOM 601 N N . GLY A 1 79 ? -5.628 -4.750 6.668 1.00 95.88 79 GLY A N 1
ATOM 602 C CA . GLY A 1 79 ? -5.935 -6.085 6.168 1.00 95.88 79 GLY A CA 1
ATOM 603 C C . GLY A 1 79 ? -6.643 -6.030 4.819 1.00 95.88 79 GLY A C 1
ATOM 604 O O . GLY A 1 79 ? -7.444 -5.126 4.573 1.00 95.88 79 GLY A O 1
ATOM 605 N N . LEU A 1 80 ? -6.407 -7.045 3.990 1.00 93.94 80 LEU A N 1
ATOM 606 C CA . LEU A 1 80 ? -7.099 -7.246 2.720 1.00 93.94 80 LEU A CA 1
ATOM 607 C C . LEU A 1 80 ? -7.875 -8.568 2.747 1.00 93.94 80 LEU A C 1
ATOM 609 O O . LEU A 1 80 ? -7.417 -9.557 3.321 1.00 93.94 80 LEU A O 1
ATOM 613 N N . GLU A 1 81 ? -9.056 -8.578 2.142 1.00 92.12 81 GLU A N 1
ATOM 614 C CA . GLU A 1 81 ? -9.843 -9.778 1.866 1.00 92.12 81 GLU A CA 1
ATOM 615 C C . GLU A 1 81 ? -10.236 -9.757 0.385 1.00 92.12 81 GLU A C 1
ATOM 617 O O . GLU A 1 81 ? -10.802 -8.769 -0.101 1.00 92.12 81 GLU A O 1
ATOM 622 N N . SER A 1 82 ? -9.889 -10.837 -0.316 1.00 69.50 82 SER A N 1
ATOM 623 C CA . SER A 1 82 ? -10.166 -11.080 -1.736 1.00 69.50 82 SER A CA 1
ATOM 624 C C . SER A 1 82 ? -11.350 -12.019 -1.916 1.00 69.50 82 SER A C 1
ATOM 626 O O . SER A 1 82 ? -11.319 -13.081 -1.250 1.00 69.50 82 SER A O 1
#

Organism: Holothuria leucospilota (NCBI:txid206669)